Protein AF-A0A962FB24-F1 (afdb_monomer_lite)

Structure (mmCIF, N/CA/C/O backbone):
data_AF-A0A962FB24-F1
#
_entry.id   AF-A0A962FB24-F1
#
loop_
_atom_site.group_PDB
_atom_site.id
_atom_site.type_symbol
_atom_site.label_atom_id
_atom_site.label_alt_id
_atom_site.label_comp_id
_atom_site.label_asym_id
_atom_site.label_entity_id
_atom_site.label_seq_id
_atom_site.pdbx_PDB_ins_code
_atom_site.Cartn_x
_atom_site.Cartn_y
_atom_site.Cartn_z
_atom_site.occupancy
_atom_site.B_iso_or_equiv
_atom_site.auth_seq_id
_atom_site.auth_comp_id
_atom_site.auth_asym_id
_atom_site.auth_atom_id
_atom_site.pdbx_PDB_model_num
ATOM 1 N N . MET A 1 1 ? -8.918 0.487 8.842 1.00 90.62 1 MET A N 1
ATOM 2 C CA . MET A 1 1 ? -8.620 0.935 7.465 1.00 90.62 1 MET A CA 1
ATOM 3 C C . MET A 1 1 ? -9.882 0.681 6.660 1.00 90.62 1 MET A C 1
ATOM 5 O O . MET A 1 1 ? -10.610 -0.238 7.020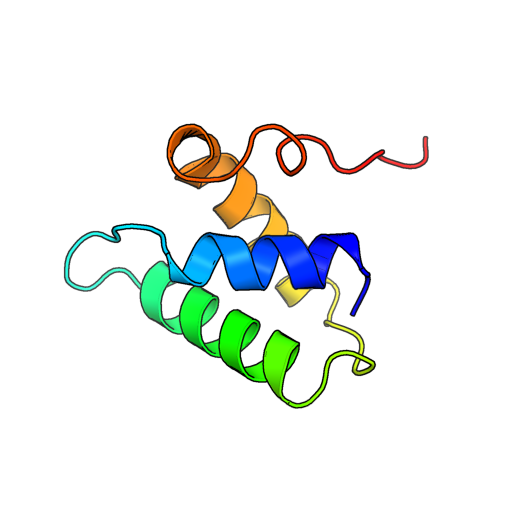 1.00 90.62 1 MET A O 1
ATOM 9 N N . SER A 1 2 ? -10.213 1.472 5.640 1.00 93.25 2 SER A N 1
ATOM 10 C CA . SER A 1 2 ? -11.389 1.138 4.822 1.00 93.25 2 SER A CA 1
ATOM 11 C C . SER A 1 2 ? -11.129 -0.137 3.997 1.00 93.25 2 SER A C 1
ATOM 13 O O . SER A 1 2 ? -9.968 -0.442 3.697 1.00 93.25 2 SER A O 1
ATOM 15 N N . PRO A 1 3 ? -12.166 -0.897 3.588 1.00 94.00 3 PRO A N 1
ATOM 16 C CA . PRO A 1 3 ? -11.975 -2.052 2.708 1.00 94.00 3 PRO A CA 1
ATOM 17 C C . PRO A 1 3 ? -11.237 -1.690 1.412 1.00 94.00 3 PRO A C 1
ATOM 19 O O . PRO A 1 3 ? -10.342 -2.415 0.985 1.00 94.00 3 PRO A O 1
ATOM 22 N N . PHE A 1 4 ? -11.547 -0.523 0.839 1.00 93.88 4 PHE A N 1
ATOM 23 C CA . PHE A 1 4 ? -10.861 0.000 -0.340 1.00 93.88 4 PHE A CA 1
ATOM 24 C C . PHE A 1 4 ? -9.368 0.249 -0.082 1.00 93.88 4 PHE A C 1
ATOM 26 O O . PHE A 1 4 ? -8.524 -0.190 -0.861 1.00 93.88 4 PHE A O 1
ATOM 33 N N . GLU A 1 5 ? -9.025 0.925 1.017 1.00 95.75 5 GLU A N 1
ATOM 34 C CA . GLU A 1 5 ? -7.633 1.194 1.392 1.00 95.75 5 GLU A CA 1
ATOM 35 C C . GLU A 1 5 ? -6.851 -0.103 1.614 1.00 95.75 5 GLU A C 1
ATOM 37 O O . GLU A 1 5 ? -5.711 -0.219 1.166 1.00 95.75 5 GLU A O 1
ATOM 42 N N . ARG A 1 6 ? -7.473 -1.100 2.251 1.00 96.50 6 ARG A N 1
ATOM 43 C CA . ARG A 1 6 ? -6.870 -2.418 2.469 1.00 96.50 6 ARG A CA 1
ATOM 44 C C . ARG A 1 6 ? -6.539 -3.090 1.149 1.00 96.50 6 ARG A C 1
ATOM 46 O O . ARG A 1 6 ? -5.398 -3.494 0.928 1.00 96.50 6 ARG A O 1
ATOM 53 N N . ASP A 1 7 ? -7.515 -3.169 0.258 1.00 96.88 7 ASP A N 1
ATOM 54 C CA . ASP A 1 7 ? -7.344 -3.827 -1.030 1.00 96.88 7 ASP A CA 1
ATOM 55 C C . ASP A 1 7 ? -6.326 -3.076 -1.908 1.00 96.88 7 ASP A C 1
ATOM 57 O O . ASP A 1 7 ? -5.522 -3.699 -2.608 1.00 96.88 7 ASP A O 1
ATOM 61 N N . LEU A 1 8 ? -6.287 -1.742 -1.823 1.00 97.00 8 LEU A N 1
ATOM 62 C CA . LEU A 1 8 ? -5.293 -0.913 -2.501 1.00 97.00 8 LEU A CA 1
ATOM 63 C C . LEU A 1 8 ? -3.879 -1.112 -1.937 1.00 97.00 8 LEU A C 1
ATOM 65 O O . LEU A 1 8 ? -2.925 -1.211 -2.710 1.00 97.00 8 LEU A O 1
ATOM 69 N N . ALA A 1 9 ? -3.728 -1.199 -0.614 1.00 97.56 9 ALA A N 1
ATOM 70 C CA . ALA A 1 9 ? -2.450 -1.469 0.038 1.00 97.56 9 ALA A CA 1
ATOM 71 C C . ALA A 1 9 ? -1.888 -2.839 -0.363 1.00 97.56 9 ALA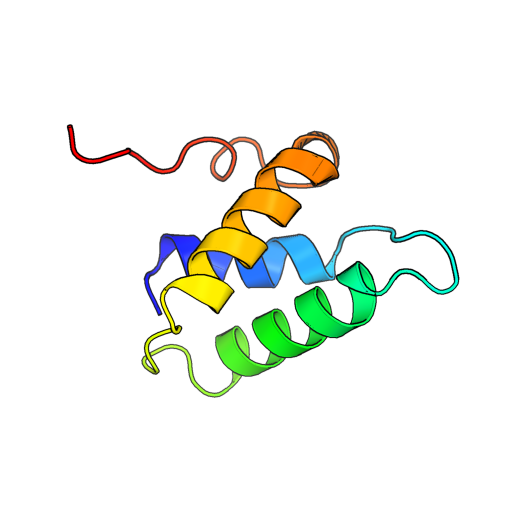 A C 1
ATOM 73 O O . ALA A 1 9 ? -0.713 -2.939 -0.719 1.00 97.56 9 ALA A O 1
ATOM 74 N N . LEU A 1 10 ? -2.737 -3.869 -0.387 1.00 97.88 10 LEU A N 1
ATOM 75 C CA . LEU A 1 10 ? -2.367 -5.206 -0.853 1.00 97.88 10 LEU A CA 1
ATOM 76 C C . LEU A 1 10 ? -1.988 -5.205 -2.341 1.00 97.88 10 LEU A C 1
ATOM 78 O O . LEU A 1 10 ? -0.987 -5.807 -2.721 1.00 97.88 10 LEU A O 1
ATOM 82 N N . ALA A 1 11 ? -2.725 -4.483 -3.190 1.00 97.62 11 ALA A N 1
ATOM 83 C CA . ALA A 1 11 ? -2.392 -4.374 -4.611 1.00 97.62 11 ALA A CA 1
ATOM 84 C C . ALA A 1 11 ? -1.041 -3.677 -4.851 1.00 97.62 11 ALA A C 1
ATOM 86 O O . ALA A 1 11 ? -0.281 -4.083 -5.730 1.00 97.62 11 ALA A O 1
ATOM 87 N N . LEU A 1 12 ? -0.717 -2.648 -4.061 1.00 97.44 12 LEU A N 1
ATOM 88 C CA . LEU A 1 12 ? 0.557 -1.931 -4.154 1.00 97.44 12 LEU A CA 1
ATOM 89 C C . LEU A 1 12 ? 1.765 -2.776 -3.727 1.00 97.44 12 LEU A C 1
ATOM 91 O O . LEU A 1 12 ? 2.886 -2.452 -4.115 1.00 97.44 12 LEU A O 1
ATOM 95 N N . GLU A 1 13 ? 1.571 -3.857 -2.972 1.00 96.56 13 GLU A N 1
ATOM 96 C CA . GLU A 1 13 ? 2.651 -4.791 -2.637 1.00 96.56 13 GLU A CA 1
ATOM 97 C C . GLU A 1 13 ? 3.217 -5.493 -3.880 1.00 96.56 13 GLU A C 1
ATOM 99 O O . GLU A 1 13 ? 4.425 -5.719 -3.963 1.00 96.56 13 GLU A O 1
ATOM 104 N N . GLY A 1 14 ? 2.355 -5.788 -4.859 1.00 95.19 14 GLY A N 1
ATOM 105 C CA . GLY A 1 14 ? 2.717 -6.443 -6.119 1.00 95.19 14 GLY A CA 1
ATOM 106 C C . GLY A 1 14 ? 3.289 -5.505 -7.186 1.00 95.19 14 GLY A C 1
ATOM 107 O O . GLY A 1 14 ? 3.636 -5.958 -8.274 1.00 95.19 14 GLY A O 1
ATOM 108 N N . VAL A 1 15 ? 3.387 -4.202 -6.908 1.00 97.56 15 VAL A N 1
ATOM 109 C CA . VAL A 1 15 ? 3.886 -3.212 -7.869 1.00 97.56 15 VAL A CA 1
ATOM 110 C C . VAL A 1 15 ? 5.408 -3.271 -7.989 1.00 97.56 15 VAL A C 1
ATOM 112 O O . VAL A 1 15 ? 6.143 -3.336 -7.000 1.00 97.56 15 VAL A O 1
ATOM 115 N N . SER A 1 16 ? 5.900 -3.142 -9.221 1.00 97.50 16 SER A N 1
ATOM 116 C CA . SER A 1 16 ? 7.320 -2.946 -9.498 1.00 97.50 16 SER A CA 1
ATOM 117 C C . SER A 1 16 ? 7.697 -1.478 -9.287 1.00 97.50 16 SER A C 1
ATOM 119 O O . SER A 1 16 ? 7.285 -0.584 -10.033 1.00 97.50 16 SER A O 1
ATOM 121 N N . PHE A 1 17 ? 8.501 -1.226 -8.253 1.00 95.75 17 PHE A N 1
ATOM 122 C CA . PHE A 1 17 ? 9.036 0.096 -7.925 1.00 95.75 17 PHE A CA 1
ATOM 123 C C . PHE A 1 17 ? 10.456 0.272 -8.461 1.00 95.75 17 PHE A C 1
ATOM 125 O O . PHE A 1 17 ? 11.249 -0.669 -8.460 1.00 95.75 17 PHE A O 1
ATOM 132 N N . LEU A 1 18 ? 10.809 1.510 -8.820 1.00 92.12 18 LEU A N 1
ATOM 133 C CA . LEU A 1 18 ? 12.191 1.867 -9.134 1.00 92.12 18 LEU A CA 1
ATOM 134 C C . LEU A 1 18 ? 13.119 1.603 -7.930 1.00 92.12 18 LEU A C 1
ATOM 136 O O . LEU A 1 18 ? 12.695 1.799 -6.779 1.00 92.12 18 LEU A O 1
ATOM 140 N N . PRO A 1 19 ? 14.383 1.206 -8.168 1.00 92.25 19 PRO A N 1
ATOM 141 C CA . PRO A 1 19 ? 15.389 1.102 -7.116 1.00 92.25 19 PRO A CA 1
ATOM 142 C C . PRO A 1 19 ? 15.475 2.392 -6.286 1.00 92.25 19 PRO A C 1
ATOM 144 O O . PRO A 1 19 ? 15.421 3.493 -6.825 1.00 92.25 19 PRO A O 1
ATOM 147 N N . GLY A 1 20 ? 15.551 2.262 -4.958 1.00 90.38 20 GLY A N 1
ATOM 148 C CA . GLY A 1 20 ? 15.629 3.408 -4.041 1.00 90.38 20 GLY A CA 1
ATOM 149 C C . GLY A 1 20 ? 14.333 4.214 -3.858 1.00 90.38 20 GLY A C 1
ATOM 150 O O . GLY A 1 20 ? 14.327 5.179 -3.095 1.00 90.38 20 GLY A O 1
ATOM 151 N N . SER A 1 21 ? 13.221 3.835 -4.501 1.00 93.56 21 SER A N 1
ATOM 152 C CA . SER A 1 21 ? 11.957 4.563 -4.348 1.00 93.56 21 SER A CA 1
ATOM 153 C C . SER A 1 21 ? 11.450 4.534 -2.904 1.00 93.56 21 SER A C 1
ATOM 155 O O . SER A 1 21 ? 11.218 3.466 -2.328 1.00 93.56 21 SER A O 1
ATOM 157 N N . LYS A 1 22 ? 11.184 5.719 -2.341 1.00 92.56 22 LYS A N 1
ATOM 158 C CA . LYS A 1 22 ? 10.526 5.869 -1.032 1.00 92.56 22 LYS A CA 1
ATOM 159 C C . LYS A 1 22 ? 9.117 5.263 -1.026 1.00 92.56 22 LYS A C 1
ATOM 161 O O . LYS A 1 22 ? 8.668 4.771 0.008 1.00 92.56 22 LYS A O 1
ATOM 166 N N . ASP A 1 23 ? 8.463 5.217 -2.189 1.00 96.38 23 ASP A N 1
ATOM 167 C CA . ASP A 1 23 ? 7.121 4.651 -2.346 1.00 96.38 23 ASP A CA 1
ATOM 168 C C . ASP A 1 23 ? 7.103 3.150 -2.023 1.00 96.38 23 ASP A C 1
ATOM 170 O O . ASP A 1 23 ? 6.148 2.668 -1.423 1.00 96.38 23 ASP A O 1
ATOM 174 N N . LYS A 1 24 ? 8.191 2.426 -2.332 1.00 96.00 24 LYS A N 1
ATOM 175 C CA . LYS A 1 24 ? 8.324 0.988 -2.049 1.00 96.00 24 LYS A CA 1
ATOM 176 C C . LYS A 1 24 ? 8.231 0.692 -0.556 1.00 96.00 24 LYS A C 1
ATOM 178 O O . LYS A 1 24 ? 7.563 -0.255 -0.151 1.00 96.00 24 LYS A O 1
ATOM 183 N N . ARG A 1 25 ? 8.931 1.481 0.269 1.00 95.69 25 ARG A N 1
ATOM 184 C CA . ARG A 1 25 ? 8.936 1.294 1.727 1.00 95.69 25 ARG A CA 1
ATOM 185 C C . ARG A 1 25 ? 7.545 1.541 2.296 1.00 95.69 25 ARG A C 1
ATOM 187 O O . ARG A 1 25 ? 7.063 0.727 3.071 1.00 95.69 25 ARG A O 1
ATOM 194 N N . PHE A 1 26 ? 6.906 2.626 1.867 1.00 97.00 26 PHE A N 1
ATOM 195 C CA . PHE A 1 26 ? 5.554 2.962 2.294 1.00 97.00 26 PHE A CA 1
ATOM 196 C C . PHE A 1 26 ? 4.527 1.905 1.859 1.00 97.00 26 PHE A C 1
ATOM 198 O O . PHE A 1 26 ? 3.752 1.447 2.688 1.00 97.00 26 PHE A O 1
ATOM 205 N N . ALA A 1 27 ? 4.549 1.466 0.596 1.00 97.50 27 ALA A N 1
ATOM 206 C CA . ALA A 1 27 ? 3.628 0.449 0.086 1.00 97.50 27 ALA A CA 1
ATOM 207 C C . ALA A 1 27 ? 3.740 -0.874 0.858 1.00 97.50 27 ALA A C 1
ATOM 209 O O . ALA A 1 27 ? 2.726 -1.450 1.238 1.00 97.50 27 ALA A O 1
ATOM 210 N N . ARG A 1 28 ? 4.968 -1.317 1.154 1.00 96.69 28 ARG A N 1
ATOM 211 C CA . ARG A 1 28 ? 5.212 -2.522 1.961 1.00 96.69 28 ARG A CA 1
ATOM 212 C C . ARG A 1 28 ? 4.726 -2.378 3.401 1.00 96.69 28 ARG A C 1
ATOM 214 O O . ARG A 1 28 ? 4.151 -3.322 3.924 1.00 96.69 28 ARG A O 1
ATOM 221 N N . ASP A 1 29 ? 4.931 -1.217 4.023 1.00 96.88 29 ASP A N 1
ATOM 222 C CA . ASP A 1 29 ? 4.422 -0.942 5.374 1.00 96.88 29 ASP A CA 1
ATOM 223 C C . ASP A 1 29 ? 2.886 -0.969 5.407 1.00 96.88 29 ASP A C 1
ATOM 225 O O . ASP A 1 29 ? 2.291 -1.622 6.260 1.00 96.88 29 ASP A O 1
ATOM 229 N N . MET A 1 30 ? 2.224 -0.335 4.433 1.00 97.94 30 MET A N 1
ATOM 230 C CA . MET A 1 30 ? 0.759 -0.361 4.336 1.00 97.94 30 MET A CA 1
ATOM 231 C C . MET A 1 30 ? 0.224 -1.766 4.053 1.00 97.94 30 MET A C 1
ATOM 233 O O . MET A 1 30 ? -0.767 -2.161 4.658 1.00 97.94 30 MET A O 1
ATOM 237 N N . ALA A 1 31 ? 0.887 -2.540 3.189 1.00 97.94 31 ALA A N 1
ATOM 238 C CA . ALA A 1 31 ? 0.517 -3.928 2.922 1.00 97.94 31 ALA A CA 1
ATOM 239 C C . ALA A 1 31 ? 0.680 -4.815 4.165 1.00 97.94 31 ALA A C 1
ATOM 241 O O . ALA A 1 31 ? -0.188 -5.636 4.445 1.00 97.94 31 ALA A O 1
ATOM 242 N N . ALA A 1 32 ? 1.754 -4.629 4.940 1.00 97.81 32 ALA A N 1
ATOM 243 C CA . ALA A 1 32 ? 1.947 -5.335 6.202 1.00 97.81 32 ALA A CA 1
ATOM 244 C C . ALA A 1 32 ? 0.811 -5.020 7.186 1.00 97.81 32 ALA A C 1
ATOM 246 O O . ALA A 1 32 ? 0.170 -5.940 7.686 1.00 97.81 32 ALA A O 1
ATOM 247 N N . ARG A 1 33 ? 0.480 -3.736 7.374 1.00 97.31 33 ARG A N 1
ATOM 248 C CA . ARG A 1 33 ? -0.645 -3.322 8.228 1.00 97.31 33 ARG A CA 1
ATOM 249 C C . ARG A 1 33 ? -1.986 -3.854 7.738 1.00 97.31 33 ARG A C 1
ATOM 251 O O . ARG A 1 33 ? -2.779 -4.310 8.546 1.00 97.31 33 ARG A O 1
ATOM 258 N N . ALA A 1 34 ? -2.230 -3.851 6.429 1.00 97.25 34 ALA A N 1
ATOM 259 C CA . ALA A 1 34 ? -3.445 -4.415 5.845 1.00 97.25 34 ALA A CA 1
ATOM 260 C C . ALA A 1 34 ? -3.602 -5.919 6.144 1.00 97.25 34 ALA A C 1
ATOM 262 O O . ALA A 1 34 ? -4.729 -6.403 6.233 1.00 97.25 34 ALA A O 1
ATOM 263 N N . LYS A 1 35 ? -2.489 -6.650 6.309 1.00 97.19 35 LYS A N 1
ATOM 264 C CA . LYS A 1 35 ? -2.475 -8.080 6.656 1.00 97.19 35 LYS A CA 1
ATOM 265 C C . LYS A 1 35 ? -2.623 -8.336 8.155 1.00 97.19 35 LYS A C 1
ATOM 267 O O . LYS A 1 35 ? -3.263 -9.313 8.523 1.00 97.19 35 LYS A O 1
ATOM 272 N N . THR A 1 36 ? -2.009 -7.511 9.005 1.00 97.50 36 THR A N 1
ATOM 273 C CA . THR A 1 36 ? -1.924 -7.771 10.455 1.00 97.50 36 THR A CA 1
ATOM 274 C C . THR A 1 36 ? -2.940 -6.992 11.284 1.00 97.50 36 THR A C 1
ATOM 276 O O . THR A 1 36 ? -3.383 -7.476 12.317 1.00 97.50 36 THR A O 1
ATOM 279 N N . GLU A 1 37 ? -3.304 -5.787 10.851 1.00 95.94 37 GLU A N 1
ATOM 280 C CA . GLU A 1 37 ? -4.153 -4.837 11.579 1.00 95.94 37 GLU A CA 1
ATOM 281 C C . GLU A 1 37 ? -5.194 -4.187 10.632 1.00 95.94 37 GLU A C 1
ATOM 283 O O . GLU A 1 37 ? -5.242 -2.958 10.522 1.00 95.94 37 GLU A O 1
ATOM 288 N N . PRO A 1 38 ? -6.036 -4.966 9.918 1.00 92.44 38 PRO A N 1
ATOM 289 C CA . PRO A 1 38 ? -6.956 -4.42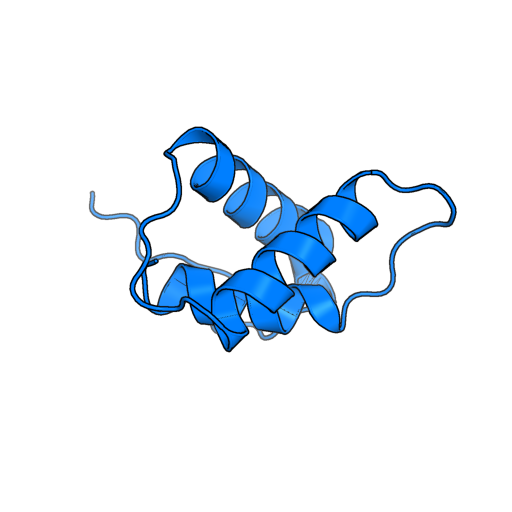1 8.909 1.00 92.44 38 PRO A CA 1
ATOM 290 C C . PRO A 1 38 ? -7.980 -3.432 9.493 1.00 92.44 38 PRO A C 1
ATOM 292 O O . PRO A 1 38 ? -8.362 -2.458 8.837 1.00 92.44 38 PRO A O 1
ATOM 295 N N . ASP A 1 39 ? -8.382 -3.622 10.749 1.00 92.69 39 ASP A N 1
ATOM 296 C CA . ASP A 1 39 ? -9.375 -2.768 11.403 1.00 92.69 39 ASP A CA 1
ATOM 297 C C . ASP A 1 39 ? -8.785 -1.427 11.861 1.00 92.69 39 ASP A C 1
ATOM 299 O O . ASP A 1 39 ? -9.506 -0.442 12.029 1.00 92.69 39 ASP A O 1
ATOM 303 N N . ARG A 1 40 ? -7.454 -1.318 11.965 1.00 93.75 40 ARG A N 1
ATOM 304 C CA . ARG A 1 40 ? -6.793 -0.083 12.393 1.00 93.75 40 ARG A CA 1
ATOM 305 C C . ARG A 1 40 ? -6.953 1.012 11.347 1.00 93.75 40 ARG A C 1
ATOM 307 O O . ARG A 1 40 ? -6.537 0.861 10.198 1.00 93.75 40 ARG A O 1
ATOM 314 N N . ALA A 1 41 ? -7.578 2.124 11.720 1.00 95.06 41 ALA A N 1
ATOM 315 C CA . ALA A 1 41 ? -7.746 3.272 10.834 1.00 95.06 41 ALA A CA 1
ATOM 316 C C . ALA A 1 41 ? -6.389 3.856 10.401 1.00 95.06 41 ALA A C 1
ATOM 318 O O . ALA A 1 41 ? -5.445 3.928 11.192 1.00 95.06 41 ALA A O 1
ATOM 319 N N . LEU A 1 42 ? -6.302 4.272 9.136 1.00 95.00 42 LEU A N 1
ATOM 320 C CA . LEU A 1 42 ? -5.183 5.073 8.654 1.00 95.00 42 LEU A CA 1
ATOM 321 C C . LEU A 1 42 ? -5.356 6.520 9.106 1.00 95.00 42 LEU A C 1
ATOM 323 O O . LEU A 1 42 ? -6.475 7.007 9.255 1.00 95.00 42 LEU A O 1
ATOM 327 N N . THR A 1 43 ? -4.242 7.228 9.279 1.00 96.44 43 THR A N 1
ATOM 328 C CA . THR A 1 43 ? -4.308 8.688 9.368 1.00 96.44 43 THR A CA 1
ATOM 329 C C . THR A 1 43 ? -4.690 9.273 8.009 1.00 96.44 43 THR A C 1
ATOM 331 O O . THR A 1 43 ? -4.389 8.685 6.967 1.00 96.44 43 THR A O 1
ATOM 334 N N . GLU A 1 44 ? -5.278 10.469 7.992 1.00 94.62 44 GLU A N 1
ATOM 335 C CA . GLU A 1 44 ? -5.659 11.149 6.744 1.00 94.62 44 GLU A CA 1
ATOM 336 C C . GLU A 1 44 ? -4.479 11.294 5.771 1.00 94.62 44 GLU A C 1
ATOM 338 O O . GLU A 1 44 ? -4.610 11.058 4.571 1.00 94.62 44 GLU A O 1
ATOM 343 N N . SER A 1 45 ? -3.288 11.604 6.294 1.00 95.69 45 SER A N 1
ATOM 344 C CA . SER A 1 45 ? -2.060 11.712 5.498 1.00 95.69 45 SER A CA 1
ATOM 345 C C . SER A 1 45 ? -1.630 10.367 4.896 1.00 95.69 45 SER A C 1
ATOM 347 O O . SER A 1 45 ? -1.235 10.299 3.728 1.00 95.69 45 SER A O 1
ATOM 349 N N . GLN A 1 46 ? -1.753 9.271 5.655 1.00 97.00 46 GLN A N 1
ATOM 350 C CA . GLN A 1 46 ? -1.480 7.924 5.147 1.00 97.00 46 GLN A CA 1
ATOM 351 C C . GLN A 1 46 ? -2.472 7.544 4.046 1.00 97.00 46 GLN A C 1
ATOM 353 O O . GLN A 1 46 ? -2.038 7.112 2.978 1.00 97.00 46 GLN A O 1
ATOM 358 N N . ALA A 1 47 ? -3.770 7.765 4.268 1.00 96.38 47 ALA A N 1
ATOM 359 C CA . ALA A 1 47 ? -4.821 7.512 3.286 1.00 96.38 47 ALA A CA 1
ATOM 360 C C . ALA A 1 47 ? -4.600 8.326 2.000 1.00 96.38 47 ALA A C 1
ATOM 362 O O . ALA A 1 47 ? -4.580 7.777 0.895 1.00 96.38 47 ALA A O 1
ATOM 363 N N . ALA A 1 48 ? -4.321 9.628 2.123 1.00 95.62 48 ALA A N 1
ATOM 364 C CA . ALA A 1 48 ? -4.027 10.500 0.990 1.00 95.62 48 ALA A CA 1
ATOM 365 C C . ALA A 1 48 ? -2.796 10.028 0.199 1.00 95.62 48 ALA A C 1
ATOM 367 O O . ALA A 1 48 ? -2.826 9.987 -1.037 1.00 95.62 48 ALA A O 1
ATOM 368 N N . ASN A 1 49 ? -1.721 9.626 0.886 1.00 96.81 49 ASN A N 1
ATOM 369 C CA . ASN A 1 49 ? -0.525 9.112 0.225 1.00 96.81 49 ASN A CA 1
ATOM 370 C C . ASN A 1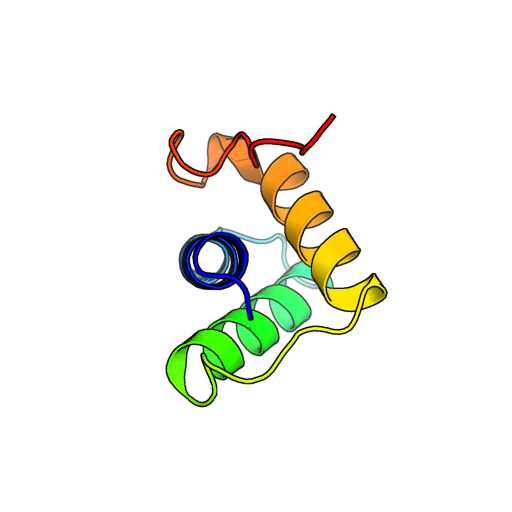 49 ? -0.777 7.751 -0.445 1.00 96.81 49 ASN A C 1
ATOM 372 O O . ASN A 1 49 ? -0.334 7.539 -1.572 1.00 96.81 49 ASN A O 1
ATOM 376 N N . LEU A 1 50 ? -1.535 6.858 0.194 1.00 96.69 50 LEU A N 1
ATOM 377 C CA . LEU A 1 50 ? -1.919 5.564 -0.368 1.00 96.69 50 LEU A CA 1
ATOM 378 C C . LEU A 1 50 ? -2.717 5.737 -1.668 1.00 96.69 50 LEU A C 1
ATOM 380 O O . LEU A 1 50 ? -2.344 5.180 -2.701 1.00 96.69 50 LEU A O 1
ATOM 384 N N . ARG A 1 51 ? -3.736 6.605 -1.657 1.00 9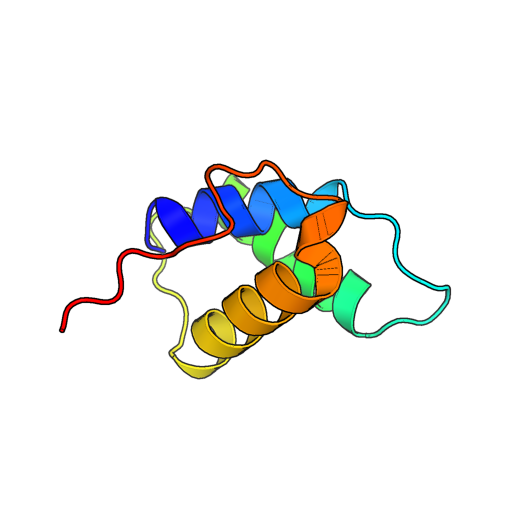5.50 51 ARG A N 1
ATOM 385 C CA . ARG A 1 51 ? -4.525 6.975 -2.845 1.00 95.50 51 ARG A CA 1
ATOM 386 C C . ARG A 1 51 ? -3.654 7.598 -3.939 1.00 95.50 51 ARG A C 1
ATOM 388 O O . ARG A 1 51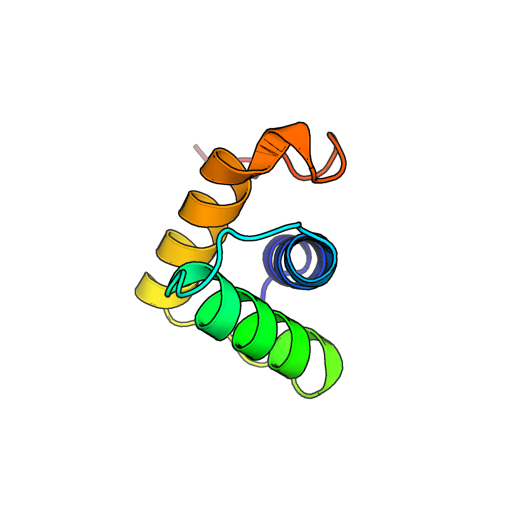 ? -3.799 7.274 -5.120 1.00 95.50 51 ARG A O 1
ATOM 395 N N . ARG A 1 52 ? -2.709 8.472 -3.569 1.00 96.38 52 ARG A N 1
ATOM 396 C CA . ARG A 1 52 ? -1.735 9.070 -4.502 1.00 96.38 52 ARG A CA 1
ATOM 397 C C . ARG A 1 52 ? -0.886 7.996 -5.188 1.00 96.38 52 ARG A C 1
ATOM 399 O O . ARG A 1 52 ? -0.715 8.060 -6.406 1.00 96.38 52 ARG A O 1
ATOM 406 N N . LEU A 1 53 ? -0.383 7.012 -4.440 1.00 96.56 53 LEU A N 1
ATOM 407 C CA . LEU A 1 53 ? 0.372 5.892 -5.008 1.00 96.56 53 LEU A CA 1
ATOM 408 C C . LEU A 1 53 ? -0.501 5.003 -5.890 1.00 96.56 53 LEU A C 1
ATOM 410 O O . LEU A 1 53 ? -0.067 4.654 -6.986 1.00 96.56 53 LEU A O 1
ATOM 414 N N . GLY A 1 54 ? -1.737 4.718 -5.475 1.00 96.25 54 GLY A N 1
ATOM 415 C CA . GLY A 1 54 ? -2.716 4.005 -6.294 1.00 96.25 54 GLY A CA 1
ATOM 416 C C . GLY A 1 54 ? -2.902 4.654 -7.665 1.00 96.25 54 GLY A C 1
ATOM 417 O O . GLY A 1 54 ? -2.776 3.995 -8.694 1.00 96.25 54 GLY A O 1
ATOM 418 N N . ARG A 1 55 ? -3.072 5.983 -7.707 1.00 95.31 55 ARG A N 1
ATOM 419 C CA . ARG A 1 55 ? -3.151 6.738 -8.969 1.00 95.31 55 ARG A CA 1
ATOM 420 C C . ARG A 1 55 ? -1.852 6.689 -9.777 1.00 95.31 55 ARG A C 1
ATOM 422 O O . ARG A 1 55 ? -1.904 6.478 -10.989 1.00 95.31 55 ARG A O 1
ATOM 429 N N . LYS A 1 56 ? -0.693 6.864 -9.131 1.00 96.00 56 LYS A N 1
ATOM 430 C CA . LYS A 1 56 ? 0.632 6.844 -9.782 1.00 96.00 56 LYS A CA 1
ATOM 431 C C . LYS A 1 56 ? 0.926 5.496 -10.445 1.00 96.00 56 LYS A C 1
ATOM 433 O O . LYS A 1 56 ? 1.398 5.456 -11.579 1.00 96.00 56 LYS A O 1
ATOM 438 N N . TYR A 1 57 ? 0.611 4.403 -9.757 1.00 96.50 57 TYR A N 1
ATOM 439 C CA . TYR A 1 57 ? 0.873 3.035 -10.197 1.00 96.50 57 TYR A CA 1
ATOM 440 C C . TYR A 1 57 ? -0.366 2.346 -10.785 1.00 96.50 57 TYR A C 1
ATOM 442 O O . TYR A 1 57 ? -0.360 1.132 -10.960 1.00 96.50 57 TYR A O 1
ATOM 450 N N . ARG A 1 58 ? -1.400 3.109 -11.181 1.00 95.75 58 ARG A N 1
ATOM 451 C CA . ARG A 1 58 ? -2.697 2.591 -11.664 1.00 95.75 58 ARG A CA 1
ATOM 452 C C . ARG A 1 58 ? -2.597 1.536 -12.770 1.00 95.75 58 ARG A C 1
ATOM 454 O O . ARG A 1 58 ? -3.421 0.639 -12.854 1.00 95.75 58 ARG A O 1
ATOM 461 N N . ARG A 1 59 ? -1.570 1.619 -13.621 1.00 96.44 59 ARG A N 1
ATOM 462 C CA . ARG A 1 59 ? -1.341 0.660 -14.720 1.00 96.44 59 ARG A CA 1
ATOM 463 C C . ARG A 1 59 ? -0.869 -0.721 -14.246 1.00 96.44 59 ARG A C 1
ATOM 465 O O . ARG A 1 59 ? -0.924 -1.657 -15.028 1.00 96.44 59 ARG A O 1
ATOM 472 N N . GLN A 1 60 ? -0.396 -0.830 -13.006 1.00 97.31 60 GLN A N 1
ATOM 473 C CA . GLN A 1 60 ? 0.111 -2.061 -12.393 1.00 97.31 60 GLN A CA 1
ATOM 474 C C . GLN A 1 60 ? -0.844 -2.633 -11.330 1.00 97.31 60 GLN A C 1
ATOM 476 O O . GLN A 1 60 ? -0.530 -3.647 -10.720 1.00 97.31 60 GLN A O 1
ATOM 481 N N . ILE A 1 61 ? -1.997 -1.998 -11.093 1.00 95.62 61 ILE A N 1
ATOM 482 C CA . ILE A 1 61 ? -2.996 -2.439 -10.108 1.00 95.62 61 ILE A CA 1
ATOM 483 C C . ILE A 1 61 ? -4.346 -2.731 -10.788 1.00 95.62 61 ILE A C 1
ATOM 485 O O . ILE A 1 61 ? -4.649 -2.136 -11.830 1.00 95.62 61 ILE A O 1
ATOM 489 N N . PRO A 1 62 ? -5.189 -3.607 -10.206 1.00 95.06 62 PRO A N 1
ATOM 490 C CA . PRO A 1 62 ? -6.508 -3.934 -10.750 1.00 95.06 62 PRO A CA 1
ATOM 491 C C . PRO A 1 62 ? -7.392 -2.704 -11.007 1.00 95.06 62 PRO A C 1
ATOM 493 O O . PRO A 1 62 ? -7.510 -1.832 -10.148 1.00 95.06 62 PRO A O 1
ATOM 496 N N . ARG A 1 63 ? -8.088 -2.667 -12.158 1.00 92.38 63 ARG A N 1
ATOM 497 C CA . ARG A 1 63 ? -8.951 -1.533 -12.571 1.00 92.38 63 ARG A CA 1
ATOM 498 C C . ARG A 1 63 ? -10.059 -1.200 -11.574 1.00 92.38 63 ARG A C 1
ATOM 500 O O . ARG A 1 63 ? -10.390 -0.032 -11.411 1.00 92.38 63 ARG A O 1
ATOM 507 N N . ARG A 1 64 ? -10.574 -2.203 -10.855 1.00 92.94 64 ARG A N 1
ATOM 508 C CA . ARG A 1 64 ? -11.579 -2.018 -9.793 1.00 92.94 64 ARG A CA 1
ATOM 509 C C . ARG A 1 64 ? -11.110 -1.112 -8.646 1.00 92.94 64 ARG A C 1
ATOM 511 O O . ARG A 1 64 ? -11.937 -0.618 -7.903 1.00 92.94 64 ARG A O 1
ATOM 518 N N . LEU A 1 65 ? -9.798 -0.901 -8.505 1.00 93.44 65 LEU A N 1
ATOM 519 C CA . LEU A 1 65 ? -9.194 -0.065 -7.462 1.00 93.44 65 LEU A CA 1
ATOM 520 C C . LEU A 1 65 ? -8.801 1.334 -7.973 1.00 93.44 65 LEU A C 1
ATOM 522 O O . LEU A 1 65 ? -8.108 2.073 -7.279 1.00 93.44 65 LEU A O 1
ATOM 526 N N . HIS A 1 66 ? -9.166 1.696 -9.210 1.00 88.75 66 HIS A N 1
ATOM 527 C CA . HIS A 1 66 ? -8.780 2.984 -9.810 1.00 88.75 66 HIS A CA 1
ATOM 528 C C . HIS A 1 66 ? -9.644 4.146 -9.325 1.00 88.75 66 HIS A C 1
ATOM 530 O O . HIS A 1 66 ? -9.174 5.284 -9.301 1.00 88.75 66 HIS A O 1
ATOM 536 N N . HIS A 1 67 ? -10.882 3.852 -8.942 1.00 73.88 67 HIS A N 1
ATOM 537 C CA . HIS A 1 67 ? -11.840 4.820 -8.445 1.00 73.88 67 HIS A CA 1
ATOM 538 C C . HIS A 1 67 ? -12.192 4.432 -7.019 1.00 73.88 67 HIS A C 1
ATOM 540 O O . HIS A 1 67 ? -12.727 3.358 -6.769 1.00 73.88 67 HIS A O 1
ATOM 546 N N . GLU A 1 68 ? -11.851 5.309 -6.089 1.00 64.25 68 GLU A N 1
ATOM 547 C CA . GLU A 1 68 ? -12.602 5.384 -4.850 1.00 64.25 68 GLU A CA 1
ATOM 548 C C . GLU A 1 68 ? -13.888 6.120 -5.226 1.00 64.25 68 GLU A C 1
ATOM 550 O O . GLU A 1 68 ? -13.807 7.190 -5.844 1.00 64.25 68 GLU A O 1
ATOM 555 N N . GLU A 1 69 ? -15.054 5.537 -4.945 1.00 50.41 69 GLU A N 1
ATOM 556 C CA . GLU A 1 69 ? -16.299 6.304 -4.918 1.00 50.41 69 GLU A CA 1
ATOM 557 C C . GLU A 1 69 ? -16.043 7.477 -3.975 1.00 50.41 69 GLU A C 1
ATOM 559 O O . GLU A 1 69 ? -15.921 7.315 -2.765 1.00 50.41 69 GLU A O 1
ATOM 564 N N . THR A 1 70 ? -15.799 8.649 -4.552 1.00 47.84 70 THR A N 1
ATOM 565 C CA . THR A 1 70 ? -15.632 9.872 -3.783 1.00 47.84 70 THR A CA 1
ATOM 566 C C . THR A 1 70 ? -17.042 10.193 -3.309 1.00 47.84 70 THR A C 1
ATOM 568 O O . THR A 1 70 ? -17.888 10.415 -4.178 1.00 47.84 70 THR A O 1
ATOM 571 N N . PRO A 1 71 ? -17.357 10.151 -2.001 1.00 39.59 71 PRO A N 1
ATOM 572 C CA . PRO A 1 71 ? -18.618 10.718 -1.564 1.00 39.59 71 PRO A CA 1
ATOM 573 C C . PRO A 1 71 ? -18.565 12.199 -1.949 1.00 39.59 71 PRO A C 1
ATOM 575 O O . PRO A 1 71 ? -17.583 12.883 -1.646 1.00 39.59 71 PRO A O 1
ATOM 578 N N . ALA A 1 72 ? -19.553 12.603 -2.747 1.00 36.56 72 ALA A N 1
ATOM 579 C CA . ALA A 1 72 ? -19.762 13.974 -3.192 1.00 36.56 72 ALA A CA 1
ATOM 580 C C . ALA A 1 72 ? -19.942 14.927 -2.004 1.00 36.56 72 ALA A C 1
ATOM 582 O O . ALA A 1 72 ? -20.476 14.473 -0.964 1.00 36.56 72 ALA A O 1
#

Radius of gyration: 11.39 Å; chains: 1; bounding box: 35×22×27 Å

Sequence (72 aa):
MSPFERDLALALEGVSFLPGSKDKRFARDMAARAKTEPDRALTESQAANLRRLGRKYRRQIPRRLHHEETPA

Foldseek 3Di:
DDPLLLLLLLQLQQFDDDPPDPSNVLSVVSPVCSVPPVVDDDDPVSSVVSLVVCCVRVVSGDPVSVDDPDPD

Secondary structure (DSSP, 8-state):
--HHHHHHHHHHHT--PPTT-HHHHHHHHHHHHHHH-TTSPPPHHHHHHHHHHHHHTGGGS-GGGS------

pLDDT: mean 91.91, std 12.74, range [36.56, 97.94]